Protein AF-A0A8C0L6Z5-F1 (afdb_monomer_lite)

Organism: NCBI:txid286419

Secondary structure (DSSP, 8-state):
-HHHHHHHHHHHHHHHHHHHIIIIIHHHHHHHHHHHHHHHH-TTS-HHHHHHHHHHHHHHHHHHHHHHHHHHHHHHHHHHHHHHS-HHHHHHHTTS------------TTHHHHHHHHHHHHHS--

Structure (mmCIF, N/CA/C/O backbone):
data_AF-A0A8C0L6Z5-F1
#
_e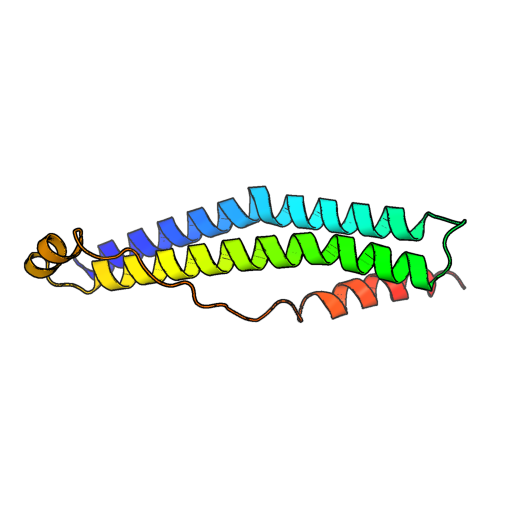ntry.id   AF-A0A8C0L6Z5-F1
#
loop_
_atom_site.group_PDB
_atom_site.id
_atom_site.type_symbol
_atom_site.label_atom_id
_atom_site.label_alt_id
_atom_site.label_comp_id
_atom_site.label_asym_id
_atom_site.label_entity_id
_atom_site.label_seq_id
_atom_site.pdbx_PDB_ins_code
_atom_site.Cartn_x
_atom_site.Cartn_y
_atom_site.Cartn_z
_atom_site.occupancy
_atom_site.B_iso_or_equiv
_atom_site.auth_seq_id
_atom_site.auth_comp_id
_atom_site.auth_asym_id
_atom_site.auth_atom_id
_atom_site.pdbx_PDB_model_num
ATOM 1 N N . MET A 1 1 ? -16.764 -4.099 34.302 1.00 55.78 1 MET A N 1
ATOM 2 C CA . MET A 1 1 ? -17.851 -4.195 33.295 1.00 55.78 1 MET A CA 1
ATOM 3 C C . MET A 1 1 ? -17.499 -3.395 32.039 1.00 55.78 1 MET A C 1
ATOM 5 O O . MET A 1 1 ? -17.367 -4.020 30.999 1.00 55.78 1 MET A O 1
ATOM 9 N N . VAL A 1 2 ? -17.242 -2.079 32.126 1.00 61.16 2 VAL A N 1
ATOM 10 C CA . VAL A 1 2 ? -16.836 -1.235 30.971 1.00 61.16 2 VAL A CA 1
ATOM 11 C C . VAL A 1 2 ? -15.532 -1.703 30.297 1.00 61.16 2 VAL A C 1
ATOM 13 O O . VAL A 1 2 ? -15.471 -1.755 29.074 1.00 61.16 2 VAL A O 1
ATOM 16 N N . GLU A 1 3 ? -14.523 -2.126 31.066 1.00 61.53 3 GLU A N 1
ATOM 17 C CA . GLU A 1 3 ? -13.247 -2.615 30.505 1.00 61.53 3 GLU A CA 1
ATOM 18 C C . GLU A 1 3 ? -13.395 -3.888 29.660 1.00 61.53 3 GLU A C 1
ATOM 20 O O . GLU A 1 3 ? -12.760 -4.019 28.619 1.00 61.53 3 GLU A O 1
ATOM 25 N N . LEU A 1 4 ? -14.279 -4.812 30.057 1.00 66.75 4 LEU A N 1
ATOM 26 C CA . LEU A 1 4 ? -14.508 -6.046 29.300 1.00 66.75 4 LEU A CA 1
ATOM 27 C C . LEU A 1 4 ? -15.157 -5.748 27.939 1.00 66.75 4 LEU A C 1
ATOM 29 O O . LEU A 1 4 ? -14.796 -6.353 26.935 1.00 66.75 4 LEU A O 1
ATOM 33 N N . GLN A 1 5 ? -16.080 -4.783 27.901 1.00 62.12 5 GLN A N 1
ATOM 34 C CA . GLN A 1 5 ? -16.710 -4.343 26.655 1.00 62.12 5 GLN A CA 1
ATOM 35 C C . GLN A 1 5 ? -15.721 -3.597 25.749 1.00 62.12 5 GLN A C 1
ATOM 37 O O . GLN A 1 5 ? -15.753 -3.791 24.538 1.00 62.12 5 GLN A O 1
ATOM 42 N N . GLN A 1 6 ? -14.807 -2.797 26.310 1.00 68.38 6 GLN A N 1
ATOM 43 C CA . GLN A 1 6 ? -13.740 -2.157 25.529 1.00 68.38 6 GLN A CA 1
ATOM 44 C C . GLN A 1 6 ? -12.782 -3.176 24.904 1.00 68.38 6 GLN A C 1
ATOM 46 O O . GLN A 1 6 ? -12.440 -3.041 23.731 1.00 68.38 6 GLN A O 1
ATOM 51 N N . LEU A 1 7 ? -12.400 -4.221 25.645 1.00 76.56 7 LEU A N 1
ATOM 52 C CA . LEU A 1 7 ? -11.538 -5.288 25.126 1.00 76.56 7 LEU A CA 1
ATOM 53 C C . LEU A 1 7 ? -12.190 -6.046 23.962 1.00 76.56 7 LEU A C 1
ATOM 55 O O . LEU A 1 7 ? -11.536 -6.289 22.951 1.00 76.56 7 LEU A O 1
ATOM 59 N N . GLN A 1 8 ? -13.486 -6.356 24.061 1.00 78.69 8 GLN A N 1
ATOM 60 C CA . GLN A 1 8 ? -14.230 -7.004 22.974 1.00 78.69 8 GLN A CA 1
ATOM 61 C C . GLN A 1 8 ? -14.310 -6.126 21.719 1.00 78.69 8 GLN A C 1
ATOM 63 O O . GLN A 1 8 ? -14.141 -6.617 20.605 1.00 78.69 8 GLN A O 1
ATOM 68 N N . VAL A 1 9 ? -14.543 -4.820 21.885 1.00 78.50 9 VAL A N 1
ATOM 69 C CA . VAL A 1 9 ? -14.559 -3.877 20.757 1.00 78.50 9 VAL A CA 1
ATOM 70 C C . VAL A 1 9 ? -13.183 -3.811 20.092 1.00 78.50 9 VAL A C 1
ATOM 72 O O . VAL A 1 9 ? -13.113 -3.876 18.866 1.00 78.50 9 VAL A O 1
ATOM 75 N N . GLN A 1 10 ? -12.099 -3.752 20.871 1.00 77.75 10 GLN A N 1
ATOM 76 C CA . GLN A 1 10 ? -10.738 -3.742 20.330 1.00 77.75 10 GLN A CA 1
ATOM 77 C C . GLN A 1 10 ? -10.425 -5.016 19.535 1.00 77.75 10 GLN A C 1
ATOM 79 O O . GLN A 1 10 ? -9.881 -4.937 18.438 1.00 77.75 10 GLN A O 1
ATOM 84 N N . GLU A 1 11 ? -10.814 -6.186 20.042 1.00 83.81 11 GLU A N 1
ATOM 85 C CA . GLU A 1 11 ? -10.588 -7.462 19.356 1.00 83.81 11 GLU A CA 1
ATOM 86 C C . GLU A 1 11 ? -11.321 -7.533 18.006 1.00 83.81 11 GLU A C 1
ATOM 88 O O . GLU A 1 11 ? -10.759 -7.982 17.001 1.00 83.81 11 GLU A O 1
ATOM 93 N N . VAL A 1 12 ? -12.562 -7.039 17.953 1.00 84.88 12 VAL A N 1
ATOM 94 C CA . VAL A 1 12 ? -13.335 -6.966 16.706 1.00 84.88 12 VAL A CA 1
ATOM 95 C C . VAL A 1 12 ? -12.694 -5.988 15.720 1.00 84.88 12 VAL A C 1
ATOM 97 O O . VAL A 1 12 ? -12.558 -6.322 14.542 1.00 84.88 12 VAL A O 1
ATOM 100 N N . VAL A 1 13 ? -12.256 -4.812 16.182 1.00 82.31 13 VAL A N 1
ATOM 101 C CA . VAL A 1 13 ? -11.538 -3.833 15.347 1.00 82.31 13 VAL A CA 1
ATOM 102 C C . VAL A 1 13 ? -10.273 -4.457 14.761 1.00 82.31 13 VAL A C 1
ATOM 104 O O . VAL A 1 13 ? -10.080 -4.419 13.546 1.00 82.31 13 VAL A O 1
ATOM 107 N N . ASP A 1 14 ? -9.453 -5.101 15.589 1.00 81.50 14 ASP A N 1
ATOM 108 C CA . ASP A 1 14 ? -8.221 -5.758 15.154 1.00 81.50 14 ASP A CA 1
ATOM 109 C C . ASP A 1 14 ? -8.495 -6.866 14.129 1.00 81.50 14 ASP A C 1
ATOM 111 O O . ASP A 1 14 ? -7.751 -7.025 13.159 1.00 81.50 14 ASP A O 1
ATOM 115 N N . SER A 1 15 ? -9.569 -7.636 14.320 1.00 87.06 15 SER A N 1
ATOM 116 C CA . SER A 1 15 ? -10.001 -8.678 13.384 1.00 87.06 15 SER A CA 1
ATOM 117 C C . SER A 1 15 ? -10.392 -8.099 12.019 1.00 87.06 15 SER A C 1
ATOM 119 O O . SER A 1 15 ? -9.973 -8.610 10.974 1.00 87.06 15 SER A O 1
ATOM 121 N N . VAL A 1 16 ? -11.130 -6.986 12.009 1.00 84.88 16 VAL A N 1
ATOM 122 C CA . VAL A 1 16 ? -11.514 -6.280 10.778 1.00 84.88 16 VAL A CA 1
ATOM 123 C C . VAL A 1 16 ? -10.283 -5.716 10.068 1.00 84.88 16 VAL A C 1
ATOM 125 O O . VAL A 1 16 ? -10.137 -5.919 8.862 1.00 84.88 16 VAL A O 1
ATOM 128 N N . VAL A 1 17 ? -9.358 -5.082 10.797 1.00 85.06 17 VAL A N 1
ATOM 129 C CA . VAL A 1 17 ? -8.103 -4.553 10.232 1.00 85.06 17 VAL A CA 1
ATOM 130 C C . VAL A 1 17 ? -7.267 -5.673 9.608 1.00 85.06 17 VAL A C 1
ATOM 132 O O . VAL A 1 17 ? -6.804 -5.541 8.474 1.00 85.06 17 VAL A O 1
ATOM 135 N N . LYS A 1 18 ? -7.118 -6.807 10.303 1.00 83.00 18 LYS A N 1
ATOM 136 C CA . LYS A 1 18 ? -6.395 -7.985 9.791 1.00 83.00 18 LYS A CA 1
ATOM 137 C C . LYS A 1 18 ? -7.055 -8.569 8.542 1.00 83.00 18 LYS A C 1
ATOM 139 O O . LYS A 1 18 ? -6.355 -8.975 7.615 1.00 83.00 18 LYS A O 1
ATOM 144 N N . SER A 1 19 ? -8.385 -8.599 8.497 1.00 87.31 19 SER A N 1
ATOM 145 C CA . SER A 1 19 ? -9.133 -9.087 7.333 1.00 87.31 19 SER A CA 1
ATOM 146 C C . SER A 1 19 ? -8.950 -8.153 6.134 1.00 87.31 19 SER A C 1
ATOM 148 O O . SER A 1 19 ? -8.627 -8.610 5.039 1.00 87.31 19 SER A O 1
ATOM 150 N N . LEU A 1 20 ? -9.035 -6.837 6.352 1.00 83.00 20 LEU A N 1
ATOM 151 C CA . LEU A 1 20 ? -8.805 -5.825 5.322 1.00 83.00 20 LEU A CA 1
ATOM 152 C C . LEU A 1 20 ? -7.386 -5.907 4.738 1.00 83.00 20 LEU A C 1
ATOM 154 O O . LEU A 1 20 ? -7.213 -5.884 3.517 1.00 83.00 20 LEU A O 1
ATOM 158 N N . GLU A 1 21 ? -6.378 -6.054 5.599 1.00 84.06 21 GLU A N 1
ATOM 159 C CA . GLU A 1 21 ? -4.982 -6.226 5.195 1.00 84.06 21 GLU A CA 1
ATOM 160 C C . GLU A 1 21 ? -4.805 -7.475 4.323 1.00 84.06 21 GLU A C 1
ATOM 162 O O . GLU A 1 21 ? -4.313 -7.387 3.192 1.00 84.06 21 GLU A O 1
ATOM 167 N N . ARG A 1 22 ? -5.284 -8.625 4.810 1.00 83.44 22 ARG A N 1
ATOM 168 C CA . ARG A 1 22 ? -5.135 -9.915 4.134 1.00 83.44 22 ARG A CA 1
ATOM 169 C C . ARG A 1 22 ? -5.871 -9.970 2.799 1.00 83.44 22 ARG A C 1
ATOM 171 O O . ARG A 1 22 ? -5.341 -10.516 1.831 1.00 83.44 22 ARG A O 1
ATOM 178 N N . GLU A 1 23 ? -7.094 -9.457 2.748 1.00 85.75 23 GLU A N 1
ATOM 179 C CA . GLU A 1 23 ? -7.975 -9.630 1.595 1.00 85.75 23 GLU A CA 1
ATOM 180 C C . GLU A 1 23 ? -7.793 -8.564 0.522 1.00 85.75 23 GLU A C 1
ATOM 182 O O . GLU A 1 23 ? -8.046 -8.860 -0.648 1.00 85.75 23 GLU A O 1
ATOM 187 N N . ASN A 1 24 ? -7.353 -7.357 0.892 1.00 83.00 24 ASN A N 1
ATOM 188 C CA . ASN A 1 24 ? -7.315 -6.213 -0.018 1.00 83.00 24 ASN A CA 1
ATOM 189 C C . ASN A 1 24 ? -5.903 -5.638 -0.158 1.00 83.00 24 ASN A C 1
ATOM 191 O O . ASN A 1 24 ? -5.385 -5.579 -1.275 1.00 83.00 24 ASN A O 1
ATOM 195 N N . ILE A 1 25 ? -5.235 -5.293 0.949 1.00 82.06 25 ILE A N 1
ATOM 196 C CA . ILE A 1 25 ? -3.924 -4.620 0.894 1.00 82.06 25 ILE A CA 1
ATOM 197 C C . ILE A 1 25 ? -2.857 -5.520 0.262 1.00 82.06 25 ILE A C 1
ATOM 199 O O . ILE A 1 25 ? -2.152 -5.080 -0.647 1.00 82.06 25 ILE A O 1
ATOM 203 N N . ARG A 1 26 ? -2.785 -6.801 0.644 1.00 85.81 26 ARG A N 1
ATOM 204 C CA . ARG A 1 26 ? -1.833 -7.751 0.035 1.00 85.81 26 ARG A CA 1
ATOM 205 C C . ARG A 1 26 ? -2.064 -7.950 -1.460 1.00 85.81 26 ARG A C 1
ATOM 207 O O . ARG A 1 26 ? -1.107 -8.039 -2.226 1.00 85.81 26 ARG A O 1
ATOM 214 N N . LYS A 1 27 ? -3.328 -8.008 -1.900 1.00 87.75 27 LYS A N 1
ATOM 215 C CA . LYS A 1 27 ? -3.657 -8.145 -3.330 1.00 87.75 27 LYS A CA 1
ATOM 216 C C . LYS A 1 27 ? -3.196 -6.920 -4.109 1.00 87.75 27 LYS A C 1
ATOM 218 O O . LYS A 1 27 ? -2.572 -7.061 -5.156 1.00 87.75 27 LYS A O 1
ATOM 223 N N . MET A 1 28 ? -3.443 -5.731 -3.568 1.00 86.06 28 MET A N 1
ATOM 224 C CA . MET A 1 28 ? -2.990 -4.474 -4.156 1.00 86.06 28 MET A CA 1
ATOM 225 C C . MET A 1 28 ? -1.465 -4.363 -4.234 1.00 86.06 28 MET A C 1
ATOM 227 O O . MET A 1 28 ? -0.930 -3.963 -5.269 1.00 86.06 28 MET A O 1
ATOM 231 N N . GLN A 1 29 ? -0.757 -4.759 -3.174 1.00 83.88 29 GLN A N 1
ATOM 232 C CA . GLN A 1 29 ? 0.703 -4.863 -3.186 1.00 83.88 29 GLN A CA 1
ATOM 233 C C . GLN A 1 29 ? 1.169 -5.823 -4.288 1.00 83.88 29 GLN A C 1
ATOM 235 O O . GLN A 1 29 ? 2.024 -5.464 -5.092 1.00 83.88 29 GLN A O 1
ATOM 240 N N . GLY A 1 30 ? 0.546 -7.001 -4.399 1.00 86.81 30 GLY A N 1
ATOM 241 C CA . GLY A 1 30 ? 0.845 -7.967 -5.457 1.00 86.81 30 GLY A CA 1
ATOM 242 C C . GLY A 1 30 ? 0.653 -7.409 -6.872 1.00 86.81 30 GLY A C 1
ATOM 243 O O . GLY A 1 30 ? 1.500 -7.634 -7.734 1.00 86.81 30 GLY A O 1
ATOM 244 N N . LEU A 1 31 ? -0.421 -6.651 -7.118 1.00 90.81 31 LEU A N 1
ATOM 245 C CA . LEU A 1 31 ? -0.648 -5.971 -8.401 1.00 90.81 31 LEU A CA 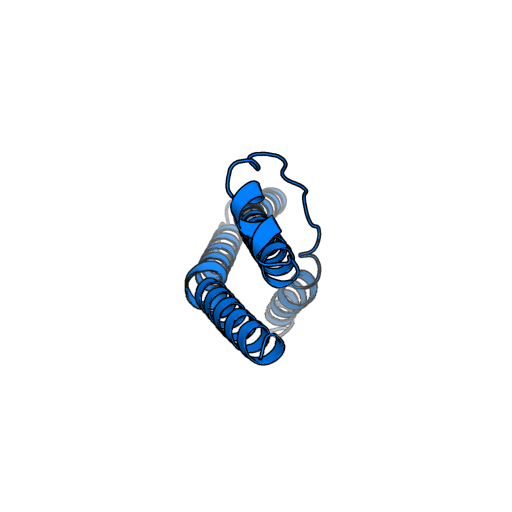1
ATOM 246 C C . LEU A 1 31 ? 0.408 -4.896 -8.679 1.00 90.81 31 LEU A C 1
ATOM 248 O O . LEU A 1 31 ? 0.894 -4.793 -9.802 1.00 90.81 31 LEU A O 1
ATOM 252 N N . THR A 1 32 ? 0.794 -4.141 -7.652 1.00 86.25 32 THR A N 1
ATOM 253 C CA . THR A 1 32 ? 1.828 -3.103 -7.748 1.00 86.25 32 THR A CA 1
ATOM 254 C C . THR A 1 32 ? 3.167 -3.701 -8.158 1.00 86.25 32 THR A C 1
ATOM 256 O O . THR A 1 32 ? 3.792 -3.215 -9.094 1.00 86.25 32 THR A O 1
ATOM 259 N N . PHE A 1 33 ? 3.577 -4.802 -7.524 1.00 89.75 33 PHE A N 1
ATOM 260 C CA . PHE A 1 33 ? 4.825 -5.474 -7.878 1.00 89.75 33 PHE A CA 1
ATOM 261 C C . PHE A 1 33 ? 4.790 -6.058 -9.288 1.00 89.75 33 PHE A C 1
ATOM 263 O O . PHE A 1 33 ? 5.753 -5.891 -10.028 1.00 89.75 33 PHE A O 1
ATOM 270 N N . ARG A 1 34 ? 3.671 -6.673 -9.695 1.00 93.88 34 ARG A N 1
ATOM 271 C CA . ARG A 1 34 ? 3.504 -7.172 -11.070 1.00 93.88 34 ARG A CA 1
ATOM 272 C C . ARG A 1 34 ? 3.610 -6.047 -12.102 1.00 93.88 34 ARG A C 1
ATOM 274 O O . ARG A 1 34 ? 4.297 -6.223 -13.098 1.00 93.88 34 ARG A O 1
ATOM 281 N N . CYS A 1 35 ? 2.985 -4.898 -11.838 1.00 93.38 35 CYS A N 1
ATOM 282 C CA . CYS A 1 35 ? 3.102 -3.695 -12.667 1.00 93.38 35 CYS A CA 1
ATOM 283 C C . CYS A 1 35 ? 4.568 -3.259 -12.808 1.00 93.38 35 CYS A C 1
ATOM 285 O O . CYS A 1 35 ? 5.051 -3.100 -13.926 1.00 93.38 35 CYS A O 1
ATOM 287 N N . SER A 1 36 ? 5.299 -3.156 -11.691 1.00 90.31 36 SER A N 1
ATOM 288 C CA . SER A 1 36 ? 6.718 -2.781 -11.697 1.00 90.31 36 SER A CA 1
ATOM 289 C C . SER A 1 36 ? 7.586 -3.785 -12.463 1.00 90.31 36 SER A C 1
ATOM 291 O O . SER A 1 36 ? 8.483 -3.371 -13.191 1.00 90.31 36 SER A O 1
ATOM 293 N N . THR A 1 37 ? 7.310 -5.091 -12.361 1.00 93.69 37 THR A N 1
ATOM 294 C CA . THR A 1 37 ? 8.001 -6.111 -13.167 1.00 93.69 37 THR A CA 1
ATOM 295 C C . THR A 1 37 ? 7.754 -5.901 -14.658 1.00 93.69 37 THR A C 1
ATOM 297 O O . THR A 1 37 ? 8.717 -5.848 -15.416 1.00 93.69 37 THR A O 1
ATOM 300 N N . SER A 1 38 ? 6.503 -5.687 -15.074 1.00 94.06 38 SER A N 1
ATOM 301 C CA . SER A 1 38 ? 6.181 -5.411 -16.479 1.00 94.06 38 SER A CA 1
ATOM 302 C C . SER A 1 38 ? 6.834 -4.125 -16.999 1.00 94.06 38 SER A C 1
ATOM 304 O O . SER A 1 38 ? 7.236 -4.086 -18.157 1.00 94.06 38 SER A O 1
ATOM 306 N N . CYS A 1 39 ? 7.007 -3.096 -16.157 1.00 90.12 39 CYS A N 1
ATOM 307 C CA . CYS A 1 39 ? 7.776 -1.901 -16.526 1.00 90.12 39 CYS A CA 1
ATOM 308 C C . CYS A 1 39 ? 9.249 -2.230 -16.831 1.00 90.12 39 CYS A C 1
ATOM 310 O O . CYS A 1 39 ? 9.833 -1.622 -17.720 1.00 90.12 39 CYS A O 1
ATOM 312 N N . CYS A 1 40 ? 9.861 -3.162 -16.092 1.00 88.31 40 CYS A N 1
ATOM 313 C CA . CYS A 1 40 ? 11.266 -3.546 -16.273 1.00 88.31 40 CYS A CA 1
ATOM 314 C C . CYS A 1 40 ? 11.496 -4.485 -17.466 1.00 88.31 40 CYS A C 1
ATOM 316 O O . CYS A 1 40 ? 12.606 -4.544 -17.987 1.00 88.31 40 CYS A O 1
ATOM 318 N N . GLU A 1 41 ? 10.477 -5.243 -17.873 1.00 93.62 41 GLU A N 1
ATOM 319 C CA . GLU A 1 41 ? 10.546 -6.168 -19.013 1.00 93.62 41 GLU A CA 1
ATOM 320 C C . GLU A 1 41 ? 10.480 -5.448 -20.372 1.00 93.62 41 GLU A C 1
ATOM 322 O O . GLU A 1 41 ? 10.809 -6.041 -21.403 1.00 93.62 41 GLU A O 1
ATOM 327 N N . ASP A 1 42 ? 10.088 -4.169 -20.396 1.00 91.31 42 ASP A N 1
ATOM 328 C CA . ASP A 1 42 ? 10.027 -3.370 -21.619 1.00 91.31 42 ASP A CA 1
ATOM 329 C C . ASP A 1 42 ? 11.432 -3.001 -22.126 1.00 91.31 42 ASP A C 1
ATOM 331 O O . ASP A 1 42 ? 11.997 -1.956 -21.809 1.00 91.31 42 ASP A O 1
ATOM 335 N N . SER A 1 43 ? 11.980 -3.877 -22.969 1.00 88.31 43 SER A N 1
ATOM 336 C CA . SER A 1 43 ? 13.280 -3.694 -23.632 1.00 88.31 43 SER A CA 1
ATOM 337 C C . SER A 1 43 ? 13.374 -2.472 -24.557 1.00 88.31 43 SER A C 1
ATOM 339 O O . SER A 1 43 ? 14.478 -2.112 -24.965 1.00 88.31 43 SER A O 1
ATOM 341 N N . GLN A 1 44 ? 12.246 -1.856 -24.930 1.00 94.81 44 GLN A N 1
ATOM 342 C CA . GLN A 1 44 ? 12.215 -0.672 -25.794 1.00 94.81 44 GLN A CA 1
ATOM 343 C C . GLN A 1 44 ? 12.203 0.631 -24.986 1.00 94.81 44 GLN A C 1
ATOM 345 O O . GLN A 1 44 ? 12.509 1.696 -25.527 1.00 94.81 44 GLN A O 1
ATOM 350 N N . ALA A 1 45 ? 11.861 0.568 -23.698 1.00 91.25 45 ALA A N 1
ATOM 351 C CA . ALA A 1 45 ? 11.842 1.724 -22.821 1.00 91.25 45 ALA A CA 1
ATOM 352 C C . ALA A 1 45 ? 13.259 2.118 -22.379 1.00 91.25 45 ALA A C 1
ATOM 354 O O . ALA A 1 45 ? 14.088 1.298 -21.990 1.00 91.25 45 ALA A O 1
ATOM 355 N N . SER A 1 46 ? 13.534 3.421 -22.373 1.00 94.69 46 SER A N 1
ATOM 356 C CA . SER A 1 46 ? 14.715 3.952 -21.693 1.00 94.69 46 SER A CA 1
ATOM 357 C C . SER A 1 46 ? 14.592 3.771 -20.179 1.00 94.69 46 SER A C 1
ATOM 359 O O . SER A 1 46 ? 13.494 3.783 -19.620 1.00 94.69 46 SER A O 1
ATOM 361 N N . MET A 1 47 ? 15.729 3.725 -19.485 1.00 87.50 47 MET A N 1
ATOM 362 C CA . MET A 1 47 ? 15.762 3.648 -18.019 1.00 87.50 47 MET A CA 1
ATOM 363 C C . MET A 1 47 ? 14.890 4.717 -17.344 1.00 87.50 47 MET A C 1
ATOM 365 O O . MET A 1 47 ? 14.174 4.424 -16.391 1.00 87.50 47 MET A O 1
ATOM 369 N N . GLN A 1 48 ? 14.890 5.952 -17.855 1.00 90.50 48 GLN A N 1
ATOM 370 C CA . GLN A 1 48 ? 14.077 7.035 -17.296 1.00 90.50 48 GLN A CA 1
ATOM 371 C C . GLN A 1 48 ? 12.570 6.764 -17.431 1.00 90.50 48 GLN A C 1
ATOM 373 O O . GLN A 1 48 ? 11.805 7.076 -16.518 1.00 90.50 48 GLN A O 1
ATOM 378 N N . GLN A 1 49 ? 12.140 6.156 -18.539 1.00 91.38 49 GLN A N 1
ATOM 379 C CA . GLN A 1 49 ? 10.747 5.750 -18.736 1.00 91.38 49 GLN A CA 1
ATOM 380 C C . GLN A 1 49 ? 10.363 4.594 -17.807 1.00 91.38 49 GLN A C 1
ATOM 382 O O . GLN A 1 49 ? 9.288 4.639 -17.210 1.00 91.38 49 GLN A O 1
ATOM 387 N N . VAL A 1 50 ? 11.254 3.615 -17.614 1.00 87.94 50 VAL A N 1
ATOM 388 C CA . VAL A 1 50 ? 11.049 2.515 -16.658 1.00 87.94 50 VAL A CA 1
ATOM 389 C C . VAL A 1 50 ? 10.873 3.060 -15.238 1.00 87.94 50 VAL A C 1
ATOM 391 O O . VAL A 1 50 ? 9.911 2.706 -14.558 1.00 87.94 50 VAL A O 1
ATOM 394 N N . HIS A 1 51 ? 11.727 3.994 -14.807 1.00 87.38 51 HIS A N 1
ATOM 395 C CA . HIS A 1 51 ? 11.600 4.634 -13.495 1.00 87.38 51 HIS A CA 1
ATOM 396 C C . HIS A 1 51 ? 10.255 5.355 -13.318 1.00 87.38 51 HIS A C 1
ATOM 398 O O . HIS A 1 51 ? 9.570 5.129 -12.322 1.00 87.38 51 HIS A O 1
ATOM 404 N N . GLN A 1 52 ? 9.829 6.154 -14.301 1.00 91.81 52 GLN A N 1
ATOM 405 C CA . GLN A 1 52 ? 8.527 6.832 -14.250 1.00 91.81 52 GLN A CA 1
ATOM 406 C C . GLN A 1 52 ? 7.346 5.849 -14.244 1.00 91.81 52 GLN A C 1
ATOM 408 O O . GLN A 1 52 ? 6.325 6.110 -13.609 1.00 91.81 52 GLN A O 1
ATOM 413 N N . CYS A 1 53 ? 7.461 4.724 -14.952 1.00 89.50 53 CYS A N 1
ATOM 414 C CA . CYS A 1 53 ? 6.453 3.665 -14.960 1.00 89.50 53 CYS A CA 1
ATOM 415 C C . CYS A 1 53 ? 6.300 3.043 -13.564 1.00 89.50 53 CYS A C 1
ATOM 417 O O . CYS A 1 53 ? 5.190 2.984 -13.033 1.00 89.50 53 CYS A O 1
ATOM 419 N N . ILE A 1 54 ? 7.420 2.685 -12.929 1.00 89.31 54 ILE A N 1
ATOM 420 C CA . ILE A 1 54 ? 7.450 2.133 -11.570 1.00 89.31 54 ILE A CA 1
ATOM 421 C C . ILE A 1 54 ? 6.842 3.129 -10.575 1.00 89.31 54 ILE A C 1
ATOM 423 O O . ILE A 1 54 ? 5.949 2.763 -9.811 1.00 89.31 54 ILE A O 1
ATOM 427 N N . GLU A 1 55 ? 7.237 4.405 -10.612 1.00 90.25 55 GLU A N 1
ATOM 428 C CA . GLU A 1 55 ? 6.665 5.437 -9.733 1.00 90.25 55 GLU A CA 1
ATOM 429 C C . GLU A 1 55 ? 5.132 5.503 -9.828 1.00 90.25 55 GLU A C 1
ATOM 431 O O . GLU A 1 55 ? 4.446 5.586 -8.805 1.00 90.25 55 GLU A O 1
ATOM 436 N N . ARG A 1 56 ? 4.572 5.382 -11.039 1.00 89.56 56 ARG A N 1
ATOM 437 C CA . ARG A 1 56 ? 3.116 5.343 -11.251 1.00 89.56 56 ARG A CA 1
ATOM 438 C C . ARG A 1 56 ? 2.473 4.086 -10.664 1.00 89.56 56 ARG A C 1
ATOM 440 O O . ARG A 1 56 ? 1.419 4.205 -10.039 1.00 89.56 56 ARG A O 1
ATOM 447 N N . CYS A 1 57 ? 3.097 2.914 -10.814 1.00 86.00 57 CYS A N 1
ATOM 448 C CA . CYS A 1 57 ? 2.616 1.673 -10.195 1.00 86.00 57 CYS A CA 1
ATOM 449 C C . CYS A 1 57 ? 2.491 1.835 -8.668 1.00 86.00 57 CYS A C 1
ATOM 451 O O . CYS A 1 57 ? 1.483 1.448 -8.076 1.00 86.00 57 CYS A O 1
ATOM 453 N N . HIS A 1 58 ? 3.482 2.465 -8.029 1.00 86.94 58 HIS A N 1
ATOM 454 C CA . HIS A 1 58 ? 3.509 2.658 -6.576 1.00 86.94 58 HIS A CA 1
ATOM 455 C C . HIS A 1 58 ? 2.594 3.787 -6.080 1.00 86.94 58 HIS A C 1
ATOM 457 O O . HIS A 1 58 ? 2.076 3.702 -4.963 1.00 86.94 58 HIS A O 1
ATOM 463 N N . ALA A 1 59 ? 2.340 4.814 -6.896 1.00 85.81 59 ALA A N 1
ATOM 464 C CA . ALA A 1 59 ? 1.452 5.917 -6.532 1.00 85.81 59 ALA A CA 1
ATOM 465 C C . ALA A 1 59 ? 0.024 5.439 -6.213 1.00 85.81 59 ALA A C 1
ATOM 467 O O . ALA A 1 59 ? -0.576 5.900 -5.241 1.00 85.81 59 ALA A O 1
ATOM 468 N N . LEU A 1 60 ? -0.501 4.483 -6.986 1.00 78.19 60 LEU A N 1
ATOM 469 C CA . LEU A 1 60 ? -1.841 3.921 -6.775 1.00 78.19 60 LEU A CA 1
ATOM 470 C C . LEU A 1 60 ? -1.950 3.168 -5.442 1.00 78.19 60 LEU A C 1
ATOM 472 O O . LEU A 1 60 ? -2.932 3.320 -4.714 1.00 78.19 60 LEU A O 1
ATOM 476 N N . LEU A 1 61 ? -0.921 2.394 -5.092 1.00 83.31 61 LEU A N 1
ATOM 477 C CA . LEU A 1 61 ? -0.864 1.689 -3.814 1.00 83.31 61 LEU A CA 1
ATOM 478 C C . LEU A 1 61 ? -0.783 2.659 -2.636 1.00 83.31 61 LEU A C 1
ATOM 480 O O . LEU A 1 61 ? -1.513 2.491 -1.662 1.00 83.31 61 LEU A O 1
ATOM 484 N N . ALA A 1 62 ? 0.075 3.675 -2.734 1.00 82.88 62 ALA A N 1
ATOM 485 C CA . ALA A 1 62 ? 0.243 4.670 -1.682 1.00 82.88 62 ALA A CA 1
ATOM 486 C C . ALA A 1 62 ? -1.060 5.440 -1.412 1.00 82.88 62 ALA A C 1
ATOM 488 O O . ALA A 1 62 ? -1.412 5.656 -0.253 1.00 82.88 62 ALA A O 1
ATOM 489 N N . GLN A 1 63 ? -1.809 5.797 -2.462 1.00 83.44 63 GLN A N 1
ATOM 490 C CA . GLN A 1 63 ? -3.112 6.457 -2.328 1.00 83.44 63 GLN A CA 1
ATOM 491 C C . GLN A 1 63 ? -4.133 5.577 -1.603 1.00 83.44 63 GLN A C 1
ATOM 493 O O . GLN A 1 63 ? -4.792 6.031 -0.669 1.00 83.44 63 GLN A O 1
ATOM 498 N N . ALA A 1 64 ? -4.245 4.307 -1.989 1.00 80.62 64 ALA A N 1
ATOM 499 C CA . ALA A 1 64 ? -5.184 3.393 -1.348 1.00 80.62 64 ALA A CA 1
ATOM 500 C C . ALA A 1 64 ? -4.802 3.070 0.102 1.00 80.62 64 ALA A C 1
ATOM 502 O O . ALA A 1 64 ? -5.678 3.011 0.963 1.00 80.62 64 ALA A O 1
ATOM 503 N N . GLN A 1 65 ? -3.507 2.904 0.388 1.00 77.69 65 GLN A N 1
ATOM 504 C CA . GLN A 1 65 ? -3.014 2.745 1.757 1.00 77.69 65 GLN A CA 1
ATOM 505 C C . GLN A 1 65 ? -3.360 3.968 2.609 1.00 77.69 65 GLN A C 1
ATOM 507 O O . GLN A 1 65 ? -3.904 3.805 3.695 1.00 77.69 65 GLN A O 1
ATOM 512 N N . ALA A 1 66 ? -3.125 5.183 2.101 1.00 83.56 66 ALA A N 1
ATOM 513 C CA . ALA A 1 66 ? -3.464 6.415 2.809 1.00 83.56 66 ALA A CA 1
ATOM 514 C C . ALA A 1 66 ? -4.970 6.523 3.099 1.00 83.56 66 ALA A C 1
ATOM 516 O O . ALA A 1 66 ? -5.351 6.870 4.217 1.00 83.56 66 ALA A O 1
ATOM 517 N N . LEU A 1 67 ? -5.823 6.176 2.127 1.00 82.44 67 LEU A N 1
ATOM 518 C CA . LEU A 1 67 ? -7.274 6.159 2.315 1.00 82.44 67 LEU A CA 1
ATOM 519 C C . LEU A 1 67 ? -7.673 5.182 3.426 1.00 82.44 67 LEU A C 1
ATOM 521 O O . LEU A 1 67 ? -8.335 5.583 4.380 1.00 82.44 67 LEU A O 1
ATOM 525 N N . VAL A 1 68 ? -7.228 3.925 3.335 1.00 83.06 68 VAL A N 1
ATOM 526 C CA . VAL A 1 68 ? -7.552 2.882 4.318 1.00 83.06 68 VAL A CA 1
ATOM 527 C C . VAL A 1 68 ? -7.085 3.270 5.717 1.00 83.06 68 VAL A C 1
ATOM 529 O O . VAL A 1 68 ? -7.863 3.164 6.661 1.00 83.06 68 VAL A O 1
ATOM 532 N N . THR A 1 69 ? -5.855 3.763 5.858 1.00 82.44 69 THR A N 1
ATOM 533 C CA . THR A 1 69 ? -5.338 4.231 7.147 1.00 82.44 69 THR A CA 1
ATOM 534 C C . THR A 1 69 ? -6.189 5.372 7.698 1.00 82.44 69 THR A C 1
ATOM 536 O O . THR A 1 69 ? -6.620 5.295 8.844 1.00 82.44 69 THR A O 1
ATOM 539 N N . SER A 1 70 ? -6.514 6.378 6.880 1.00 82.69 70 SER A N 1
ATOM 540 C CA . SER A 1 70 ? -7.318 7.520 7.332 1.00 82.69 70 SER A CA 1
ATOM 541 C C . SER A 1 70 ? -8.730 7.119 7.778 1.00 82.69 70 SER A C 1
ATOM 543 O O . SER A 1 70 ? -9.241 7.645 8.765 1.00 82.69 70 SER A O 1
ATOM 545 N N . GLU A 1 71 ? -9.365 6.162 7.098 1.00 84.62 71 GLU A N 1
ATOM 546 C CA . GLU A 1 71 ? -10.700 5.687 7.470 1.00 84.62 71 GLU A CA 1
ATOM 547 C C . GLU A 1 71 ? -10.668 4.817 8.731 1.00 84.62 71 GLU A C 1
ATOM 549 O O . GLU A 1 71 ? -11.535 4.956 9.596 1.00 84.62 71 GLU A O 1
ATOM 554 N N . LEU A 1 72 ? -9.643 3.974 8.890 1.00 82.12 72 LEU A N 1
ATOM 555 C CA . LEU A 1 72 ? -9.451 3.181 10.104 1.00 82.12 72 LEU A CA 1
ATOM 556 C C . LEU A 1 72 ? -9.163 4.055 11.324 1.00 82.12 72 LEU A C 1
ATOM 558 O O . LEU A 1 72 ? -9.723 3.800 12.388 1.00 82.12 72 LEU A O 1
ATOM 562 N N . GLU A 1 73 ? -8.330 5.084 11.177 1.00 82.81 73 GLU A N 1
ATOM 563 C CA . GLU A 1 73 ? -8.056 6.048 12.243 1.00 82.81 73 GLU A CA 1
ATOM 564 C C . GLU A 1 73 ? -9.337 6.772 12.653 1.00 82.81 73 GLU A C 1
ATOM 566 O O . GLU A 1 73 ? -9.694 6.744 13.826 1.00 82.81 73 GLU A O 1
ATOM 571 N N . LYS A 1 74 ? -10.108 7.314 11.698 1.00 81.69 74 LYS A N 1
ATOM 572 C CA . LYS A 1 74 ? -11.412 7.938 11.988 1.00 81.69 74 LYS A CA 1
ATOM 573 C C . LYS A 1 74 ? -12.378 6.982 12.679 1.00 81.69 74 LYS A C 1
ATOM 575 O O . LYS A 1 74 ? -13.155 7.412 13.533 1.00 81.69 74 LYS A O 1
ATOM 580 N N . PHE A 1 75 ? -12.392 5.714 12.276 1.00 81.12 75 PHE A N 1
ATOM 581 C CA . PHE A 1 75 ? -13.256 4.704 12.876 1.00 81.12 75 PHE A CA 1
ATOM 582 C C . PHE A 1 75 ? -12.860 4.428 14.330 1.00 81.12 75 PHE A C 1
ATOM 584 O O . PHE A 1 75 ? -13.715 4.490 15.213 1.00 81.12 75 PHE A O 1
ATOM 591 N N . GLN A 1 76 ? -11.569 4.215 14.593 1.00 77.62 76 GLN A N 1
ATOM 592 C CA . GLN A 1 76 ? -11.030 4.030 15.944 1.00 77.62 76 GLN A CA 1
ATOM 593 C C . GLN A 1 76 ? -11.286 5.251 16.830 1.00 77.62 76 GLN A C 1
ATOM 595 O O . GLN A 1 76 ? -11.743 5.111 17.959 1.00 77.62 76 GLN A O 1
ATOM 600 N N . ASP A 1 77 ? -11.096 6.448 16.290 1.00 81.75 77 ASP A N 1
ATOM 601 C CA . ASP A 1 77 ? -11.364 7.717 16.956 1.00 81.75 77 ASP A CA 1
ATOM 602 C C . ASP A 1 77 ? -12.825 7.863 17.391 1.00 81.75 77 ASP A C 1
ATOM 604 O O . ASP A 1 77 ? -13.124 8.260 18.520 1.00 81.75 77 ASP A O 1
ATOM 608 N N . ARG A 1 78 ? -13.764 7.534 16.494 1.00 80.25 78 ARG A N 1
ATOM 609 C CA . ARG A 1 78 ? -15.196 7.535 16.816 1.00 80.25 78 ARG A CA 1
ATOM 610 C C . ARG A 1 78 ? -15.490 6.500 17.894 1.00 80.25 78 ARG A C 1
ATOM 612 O O . ARG A 1 78 ? -16.166 6.833 18.861 1.00 80.25 78 ARG A O 1
ATOM 619 N N . LEU A 1 79 ? -14.957 5.287 17.775 1.00 77.62 79 LEU A N 1
ATOM 620 C CA . LEU A 1 79 ? -15.160 4.235 18.771 1.00 77.62 79 LEU A CA 1
ATOM 621 C C . LEU A 1 79 ? -14.612 4.620 20.149 1.00 77.62 79 LEU A C 1
ATOM 623 O O . LEU A 1 79 ? -15.330 4.470 21.134 1.00 77.62 79 LEU A O 1
ATOM 627 N N . ALA A 1 80 ? -13.404 5.178 20.222 1.00 75.94 80 ALA A N 1
ATOM 628 C CA . ALA A 1 80 ? -12.786 5.636 21.465 1.00 75.94 80 ALA A CA 1
ATOM 629 C C . ALA A 1 80 ? -13.588 6.768 22.126 1.00 75.94 80 ALA A C 1
ATOM 631 O O . ALA A 1 80 ? -13.758 6.807 23.348 1.00 75.94 80 ALA A O 1
ATOM 632 N N . ARG A 1 81 ? -14.142 7.685 21.322 1.00 76.75 81 ARG A N 1
ATOM 633 C CA . ARG A 1 81 ? -15.058 8.721 21.818 1.00 76.75 81 ARG A CA 1
ATOM 634 C C . ARG A 1 81 ? -16.369 8.115 22.327 1.00 76.75 81 ARG A C 1
ATOM 636 O O . ARG A 1 81 ? -16.826 8.502 23.393 1.00 76.75 81 ARG A O 1
ATOM 643 N N . PHE A 1 82 ? -16.957 7.145 21.629 1.00 70.06 82 PHE A N 1
ATOM 644 C CA . PHE A 1 82 ? -18.175 6.459 22.085 1.00 70.06 82 PHE A CA 1
ATOM 645 C C . PHE A 1 82 ? -17.948 5.641 23.367 1.00 70.06 82 PHE A C 1
ATOM 647 O O . PHE A 1 82 ? -18.796 5.663 24.255 1.00 70.06 82 PHE A O 1
ATOM 654 N N . SER A 1 83 ? -16.811 4.954 23.496 1.00 69.00 83 SER A N 1
ATOM 655 C CA . SER A 1 83 ? -16.503 4.089 24.643 1.00 69.00 83 SER A CA 1
ATOM 656 C C . SER A 1 83 ? -16.115 4.845 25.918 1.00 69.00 83 SER A C 1
ATOM 658 O O . SER A 1 83 ? -16.110 4.246 26.994 1.00 69.00 83 SER A O 1
ATOM 660 N N . SER A 1 84 ? -15.764 6.131 25.807 1.00 66.50 84 SER A N 1
ATOM 661 C CA . SER A 1 84 ? -15.374 7.004 26.925 1.00 66.50 84 SER A CA 1
ATOM 662 C C . SER A 1 84 ? -16.483 7.963 27.376 1.00 66.50 84 SER A C 1
ATOM 664 O O . SER A 1 84 ? -16.344 8.619 28.410 1.00 66.50 84 SER A O 1
ATOM 666 N N . LEU A 1 85 ? -17.598 8.045 26.641 1.00 61.34 85 LEU A N 1
ATOM 667 C CA . LEU A 1 85 ? -18.713 8.932 26.971 1.00 61.34 85 LEU A CA 1
ATOM 668 C C . LEU A 1 85 ? -19.675 8.294 27.991 1.00 61.34 85 LEU A C 1
ATOM 670 O O . LEU A 1 85 ? -20.096 7.150 27.814 1.00 61.34 85 LEU A O 1
ATOM 674 N N . PRO A 1 86 ? -20.117 9.046 29.018 1.00 60.97 86 PRO A N 1
ATOM 675 C CA . PRO A 1 86 ? -21.260 8.654 29.835 1.00 60.97 86 PRO A CA 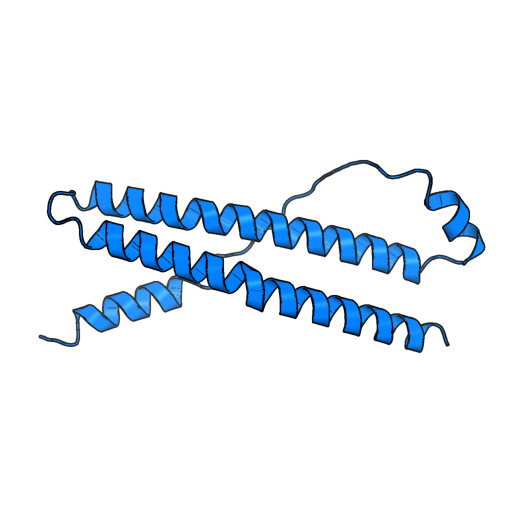1
ATOM 676 C C . PRO A 1 86 ? -22.497 8.436 28.948 1.00 60.97 86 PRO A C 1
ATOM 678 O O . PRO A 1 86 ? -22.815 9.286 28.113 1.00 60.97 86 PRO A O 1
ATOM 681 N N . THR A 1 87 ? -23.229 7.338 29.162 1.00 58.41 87 THR A N 1
ATOM 682 C CA . THR A 1 87 ? -24.453 6.943 28.429 1.00 58.41 87 THR A CA 1
ATOM 683 C C . THR A 1 87 ? -25.436 8.079 28.090 1.00 58.41 87 THR A C 1
ATOM 685 O O . THR A 1 87 ? -25.913 8.096 26.955 1.00 58.41 87 THR A O 1
ATOM 688 N N . PRO A 1 88 ? -25.732 9.059 28.972 1.00 54.00 88 PRO A N 1
ATOM 689 C CA . PRO A 1 88 ? -26.626 10.167 28.616 1.00 54.00 88 PRO A CA 1
ATOM 690 C C . PRO A 1 88 ? -26.061 11.144 27.565 1.00 54.00 88 PRO A C 1
ATOM 692 O O . PRO A 1 88 ? -26.837 11.778 26.858 1.00 54.00 88 PRO A O 1
ATOM 695 N N . ILE A 1 89 ? -24.737 11.264 27.412 1.00 56.28 89 ILE A N 1
ATOM 696 C CA . ILE A 1 89 ? -24.099 12.166 26.429 1.00 56.28 89 ILE A CA 1
ATOM 697 C C . ILE A 1 89 ? -24.013 11.503 25.041 1.00 56.28 89 ILE A C 1
ATOM 699 O O . ILE A 1 89 ? -24.004 12.190 24.018 1.00 56.28 89 ILE A O 1
ATOM 703 N N . LEU A 1 90 ? -24.013 10.166 24.994 1.00 54.03 90 LEU A N 1
ATOM 704 C CA . LEU A 1 90 ? -23.984 9.364 23.767 1.00 54.03 90 LEU A CA 1
ATOM 705 C C . LEU A 1 90 ? -25.179 9.659 22.845 1.00 54.03 90 LEU A C 1
ATOM 707 O O . LEU A 1 90 ? -25.011 9.842 21.640 1.00 54.03 90 LEU A O 1
ATOM 711 N N . PHE A 1 91 ? -26.380 9.737 23.428 1.00 52.28 91 PHE A N 1
ATOM 712 C CA . PHE A 1 91 ? -27.634 9.914 22.690 1.00 52.28 91 PHE A CA 1
ATOM 713 C C . PHE A 1 91 ? -27.690 11.266 21.964 1.00 52.28 91 PHE A C 1
ATOM 715 O O . PHE A 1 91 ? -28.099 11.337 20.810 1.00 52.28 91 PHE A O 1
ATOM 722 N N . SER A 1 92 ? -27.190 12.328 22.598 1.00 54.38 92 SER A N 1
ATOM 723 C CA . SER A 1 92 ? -27.191 13.681 22.031 1.00 54.38 92 SER A CA 1
ATOM 724 C C . SER A 1 92 ? -26.185 13.872 20.888 1.00 54.38 92 SER A C 1
ATOM 726 O O . SER A 1 92 ? -26.359 14.763 20.062 1.00 54.38 92 SER A O 1
ATOM 728 N N . ARG A 1 93 ? -25.119 13.058 20.823 1.00 53.50 93 ARG A N 1
ATOM 729 C CA . ARG A 1 93 ? -23.989 13.250 19.890 1.00 53.50 93 ARG A CA 1
ATOM 730 C C . ARG A 1 93 ? -24.091 12.465 18.581 1.00 53.50 93 ARG A C 1
ATOM 732 O O . ARG A 1 93 ? -23.450 12.843 17.606 1.00 53.50 93 ARG A O 1
ATOM 739 N N . LEU A 1 94 ? -24.946 11.440 18.522 1.00 47.41 94 LEU A N 1
ATOM 740 C CA . LEU A 1 94 ? -25.264 10.685 17.297 1.00 47.41 94 LEU A CA 1
ATOM 741 C C . LEU A 1 94 ? -25.845 11.553 16.166 1.00 47.41 94 LEU A C 1
ATOM 743 O O . LEU A 1 94 ? -25.847 11.129 15.016 1.00 47.41 94 LEU A O 1
ATOM 747 N N . HIS A 1 95 ? -26.312 12.763 16.477 1.00 42.34 95 HIS A N 1
ATOM 748 C CA . HIS A 1 95 ? -27.044 13.613 15.543 1.00 42.34 95 HIS A CA 1
ATOM 749 C C . HIS A 1 95 ? -26.187 14.670 14.814 1.00 42.34 95 HIS A C 1
ATOM 751 O O . HIS A 1 95 ? -26.742 15.396 13.994 1.00 42.34 95 HIS A O 1
ATOM 757 N N . SER A 1 96 ? -24.878 14.809 15.104 1.00 44.12 96 SER A N 1
ATOM 758 C CA . SER A 1 96 ? -24.178 16.076 14.798 1.00 44.12 96 SER A CA 1
ATOM 759 C C . SER A 1 96 ? -22.899 16.058 13.944 1.00 44.12 96 SER A C 1
ATOM 761 O O . SER A 1 96 ? -22.574 17.122 13.429 1.00 44.12 96 SER A O 1
ATOM 763 N N . ASP A 1 97 ? -22.172 14.953 13.735 1.00 34.25 97 ASP A N 1
ATOM 764 C CA . ASP A 1 97 ? -20.817 15.056 13.139 1.00 34.25 97 ASP A CA 1
ATOM 765 C C . ASP A 1 97 ? -20.682 14.505 11.709 1.00 34.25 97 ASP A C 1
ATOM 767 O O . ASP A 1 97 ? -20.391 13.325 11.480 1.00 34.25 97 ASP A O 1
ATOM 771 N N . THR A 1 98 ? -20.796 15.428 10.746 1.00 41.28 98 THR A N 1
ATOM 772 C CA . THR A 1 98 ? -20.202 15.337 9.402 1.00 41.28 98 THR A CA 1
ATOM 773 C C . THR A 1 98 ? -19.138 16.431 9.285 1.00 41.28 98 THR A C 1
ATOM 775 O O . THR A 1 98 ? -19.493 17.602 9.214 1.00 41.28 98 THR A O 1
ATOM 778 N N . GLY A 1 99 ? -17.847 16.087 9.251 1.00 35.47 99 GLY A N 1
ATOM 779 C CA . GLY A 1 99 ? -16.816 17.067 8.894 1.00 35.47 99 GLY A CA 1
ATOM 780 C C . GLY A 1 99 ? -15.380 16.724 9.289 1.00 35.47 99 GLY A C 1
ATOM 781 O O . GLY A 1 99 ? -15.106 16.402 10.435 1.00 35.47 99 GLY A O 1
ATOM 782 N N . GLU A 1 100 ? -14.503 16.886 8.297 1.00 26.92 100 GLU A N 1
ATOM 783 C CA . GLU A 1 100 ? -13.037 17.030 8.315 1.00 26.92 100 GLU A CA 1
ATOM 784 C C . GLU A 1 100 ? -12.121 15.785 8.311 1.00 26.92 100 GLU A C 1
ATOM 786 O O . GLU A 1 100 ? -12.179 14.873 9.133 1.00 26.92 100 GLU A O 1
ATOM 791 N N . LEU A 1 101 ? -11.259 15.781 7.285 1.00 27.86 101 LEU A N 1
ATOM 792 C CA . LEU A 1 101 ? -10.299 14.766 6.857 1.00 27.86 101 LEU A CA 1
ATOM 793 C C . LEU A 1 101 ? -8.896 15.320 7.138 1.00 27.86 101 LEU A C 1
ATOM 795 O O . LEU A 1 101 ? -8.495 16.299 6.515 1.00 27.86 101 LEU A O 1
ATOM 799 N N . HIS A 1 102 ? -8.152 14.680 8.040 1.00 33.06 102 HIS A N 1
ATOM 800 C CA . HIS A 1 102 ? -6.748 14.992 8.305 1.00 33.06 102 HIS A CA 1
ATOM 801 C C . HIS A 1 102 ? -5.861 13.813 7.878 1.00 33.06 102 HIS A C 1
ATOM 803 O O . HIS A 1 102 ? -6.217 12.651 8.061 1.00 33.06 102 HIS A O 1
ATOM 809 N N . GLN A 1 103 ? -4.731 14.131 7.250 1.00 38.41 103 GLN A N 1
ATOM 810 C CA . GLN A 1 103 ? -3.850 13.205 6.532 1.00 38.41 103 GLN A CA 1
ATOM 811 C C . GLN A 1 103 ? -2.753 12.594 7.424 1.00 38.41 103 GLN A C 1
ATOM 813 O O . GLN A 1 103 ? -2.092 13.366 8.124 1.00 38.41 103 GLN A O 1
ATOM 818 N N . PRO A 1 104 ? -2.445 11.279 7.326 1.00 37.38 104 PRO A N 1
ATOM 819 C CA . PRO A 1 104 ? -1.266 10.708 7.973 1.00 37.38 104 PRO A CA 1
ATOM 820 C C . PRO A 1 104 ? -0.193 10.229 6.990 1.00 37.38 104 PRO A C 1
ATOM 822 O O . PRO A 1 104 ? -0.423 9.835 5.847 1.00 37.38 104 PRO A O 1
ATOM 825 N N . ARG A 1 105 ? 1.027 10.287 7.514 1.00 41.78 105 ARG A N 1
ATOM 826 C CA . ARG A 1 105 ? 2.336 10.066 6.910 1.00 41.78 105 ARG A CA 1
ATOM 827 C C . ARG A 1 105 ? 2.866 8.725 7.417 1.00 41.78 105 ARG A C 1
ATOM 829 O O . ARG A 1 105 ? 3.069 8.616 8.619 1.00 41.78 105 ARG A O 1
ATOM 836 N N . SER A 1 106 ? 3.142 7.751 6.543 1.00 36.72 106 SER A N 1
ATOM 837 C CA . SER A 1 106 ? 4.308 6.835 6.626 1.00 36.72 106 SER A CA 1
ATOM 838 C C . SER A 1 106 ? 4.165 5.582 5.744 1.00 36.72 106 SER A C 1
ATOM 840 O O . SER A 1 106 ? 3.425 4.656 6.043 1.00 36.72 106 SER A O 1
ATOM 842 N N . SER A 1 107 ? 4.971 5.503 4.684 1.00 39.31 107 SER A N 1
ATOM 843 C CA . SER A 1 107 ? 5.238 4.254 3.945 1.00 39.31 107 SER A CA 1
ATOM 844 C C . SER A 1 107 ? 6.670 4.223 3.390 1.00 39.31 107 SER A C 1
ATOM 846 O O . SER A 1 107 ? 6.939 3.686 2.323 1.00 39.31 107 SER A O 1
ATOM 848 N N . ILE A 1 108 ? 7.623 4.791 4.144 1.00 39.03 108 ILE A N 1
ATOM 849 C CA . ILE A 1 108 ? 9.053 4.841 3.778 1.00 39.03 108 ILE A CA 1
ATOM 850 C C . ILE A 1 108 ? 9.794 3.542 4.154 1.00 39.03 108 ILE A C 1
ATOM 852 O O . ILE A 1 108 ? 10.844 3.253 3.588 1.00 39.03 108 ILE A O 1
ATOM 856 N N . LEU A 1 109 ? 9.257 2.714 5.058 1.00 37.50 109 LEU A N 1
ATOM 857 C CA . LEU A 1 109 ? 10.023 1.587 5.602 1.00 37.50 109 LEU A CA 1
ATOM 858 C C . LEU A 1 109 ? 10.133 0.371 4.669 1.00 37.50 109 LEU A C 1
ATOM 860 O O . LEU A 1 109 ? 11.183 -0.242 4.684 1.00 37.50 109 LEU A O 1
ATOM 864 N N . GLY A 1 110 ? 9.163 0.085 3.791 1.00 42.12 110 GLY A N 1
ATOM 865 C CA . GLY A 1 110 ? 9.220 -1.097 2.903 1.00 42.12 110 GLY A CA 1
ATOM 866 C C . GLY A 1 110 ? 10.107 -0.964 1.653 1.00 42.12 110 GLY A C 1
ATOM 867 O O . GLY A 1 110 ? 10.217 -1.899 0.860 1.00 42.12 110 GLY A O 1
ATOM 868 N N . TRP A 1 111 ? 10.713 0.206 1.428 1.00 41.25 111 TRP A N 1
ATOM 869 C CA . TRP A 1 111 ? 11.495 0.484 0.216 1.00 41.25 111 TRP A CA 1
ATOM 870 C C . TRP A 1 111 ? 12.915 -0.080 0.289 1.00 41.25 111 TRP A C 1
ATOM 872 O O . TRP A 1 111 ? 13.474 -0.463 -0.738 1.00 41.25 111 TRP A O 1
ATOM 882 N N . LYS A 1 112 ? 13.499 -0.167 1.493 1.00 41.22 112 LYS A N 1
ATOM 883 C CA . LYS A 1 112 ? 14.858 -0.692 1.672 1.00 41.22 112 LYS A CA 1
ATOM 884 C C . LYS A 1 112 ? 14.924 -2.201 1.460 1.00 41.22 112 LYS A C 1
ATOM 886 O O . LYS A 1 112 ? 15.883 -2.662 0.838 1.00 41.22 112 LYS A O 1
ATOM 891 N N . GLU A 1 113 ? 13.931 -2.967 1.912 1.00 40.84 113 GLU A N 1
ATOM 892 C CA . GLU A 1 113 ? 13.928 -4.420 1.716 1.00 40.84 113 GLU A CA 1
ATOM 893 C C . GLU A 1 113 ? 13.680 -4.801 0.249 1.00 40.84 113 GLU A C 1
ATOM 895 O O . GLU A 1 113 ? 14.375 -5.670 -0.280 1.00 40.84 113 GLU A O 1
ATOM 900 N N . CYS A 1 114 ? 12.770 -4.110 -0.450 1.00 44.16 114 CYS A N 1
ATOM 901 C CA . CYS A 1 114 ? 12.506 -4.373 -1.870 1.00 44.16 114 CYS A CA 1
ATOM 902 C C . CYS A 1 114 ? 13.688 -4.004 -2.780 1.00 44.16 114 CYS A C 1
ATOM 904 O O . CYS A 1 114 ? 14.034 -4.796 -3.658 1.00 44.16 114 CYS A O 1
ATOM 906 N N . LEU A 1 115 ? 14.356 -2.860 -2.556 1.00 48.91 115 LEU A N 1
ATOM 907 C CA . LEU A 1 115 ? 15.579 -2.526 -3.301 1.00 48.91 115 LEU A CA 1
ATOM 908 C C . LEU A 1 115 ? 16.706 -3.527 -3.018 1.00 48.91 115 LEU A C 1
ATOM 910 O O . LEU A 1 115 ? 17.396 -3.943 -3.945 1.00 48.91 115 LEU A O 1
ATOM 914 N N . SER A 1 116 ? 16.874 -3.951 -1.761 1.00 46.38 116 SER A N 1
ATOM 915 C CA . SER A 1 116 ? 17.924 -4.911 -1.391 1.00 46.38 116 SER A CA 1
ATOM 916 C C . SER A 1 116 ? 17.693 -6.287 -2.024 1.00 46.38 116 SER A C 1
ATOM 918 O O . SER A 1 116 ? 18.646 -6.920 -2.475 1.00 46.38 116 SER A O 1
ATOM 920 N N . SER A 1 117 ? 16.436 -6.728 -2.140 1.00 45.88 117 SER A N 1
ATOM 921 C CA . SER A 1 117 ? 16.091 -7.981 -2.821 1.00 45.88 117 SER A CA 1
ATOM 922 C C . SER A 1 117 ? 16.315 -7.921 -4.338 1.00 45.88 117 SER A C 1
ATOM 924 O O . SER A 1 117 ? 16.645 -8.941 -4.939 1.00 45.88 117 SER A O 1
ATOM 926 N N . TRP A 1 118 ? 16.158 -6.752 -4.967 1.00 42.72 118 TRP A N 1
ATOM 927 C CA . TRP A 1 118 ? 16.361 -6.575 -6.411 1.00 42.72 118 TRP A CA 1
ATOM 928 C C . TRP A 1 118 ? 17.846 -6.415 -6.785 1.00 42.72 118 TRP A C 1
ATOM 930 O O . TRP A 1 118 ? 18.318 -7.007 -7.756 1.00 42.72 118 TRP A O 1
ATOM 940 N N . VAL A 1 119 ? 18.623 -5.698 -5.964 1.00 49.91 119 VAL A N 1
ATOM 941 C CA . VAL A 1 119 ? 20.088 -5.600 -6.120 1.00 49.91 119 VAL A CA 1
ATOM 942 C C . VAL A 1 119 ? 20.764 -6.947 -5.827 1.00 49.91 119 VAL A C 1
ATOM 944 O O . VAL A 1 119 ? 21.666 -7.353 -6.556 1.00 49.91 119 VAL A O 1
ATOM 947 N N . GLY A 1 120 ? 20.292 -7.695 -4.823 1.00 44.97 120 GLY A N 1
ATOM 948 C CA . GLY A 1 120 ? 20.812 -9.032 -4.512 1.00 44.97 120 GLY A CA 1
ATOM 949 C C . GLY A 1 120 ? 20.576 -10.068 -5.619 1.00 44.97 120 GLY A C 1
ATOM 950 O O . GLY A 1 120 ? 21.415 -10.939 -5.827 1.00 44.97 120 GLY A O 1
ATOM 951 N N . ALA A 1 121 ? 19.477 -9.950 -6.372 1.00 47.09 121 ALA A N 1
ATOM 952 C CA . ALA A 1 121 ? 19.152 -10.861 -7.472 1.00 47.09 121 ALA A CA 1
ATOM 953 C C . ALA A 1 121 ? 19.970 -10.609 -8.755 1.00 47.09 121 ALA A C 1
ATOM 955 O O . ALA A 1 121 ? 20.085 -11.506 -9.583 1.00 47.09 121 ALA A O 1
ATOM 956 N N . THR A 1 122 ? 20.553 -9.417 -8.924 1.00 46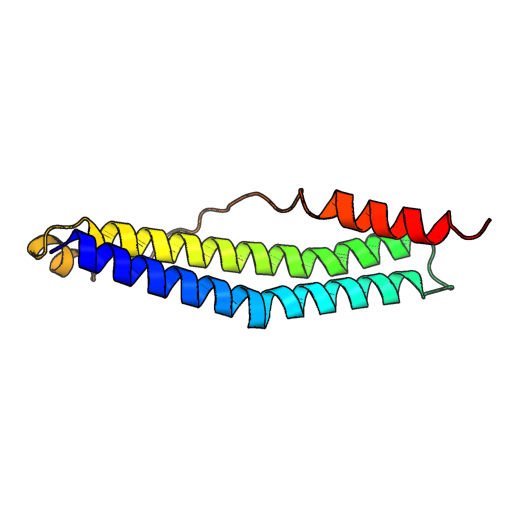.91 122 THR A N 1
ATOM 957 C CA . THR A 1 122 ? 21.345 -9.050 -10.116 1.00 46.91 122 THR A CA 1
ATOM 958 C C . THR A 1 122 ? 22.855 -9.214 -9.920 1.00 46.91 122 THR A C 1
ATOM 960 O O . THR A 1 122 ? 23.569 -9.442 -10.891 1.00 46.91 122 THR A O 1
ATOM 963 N N . TRP A 1 123 ? 23.349 -9.171 -8.678 1.00 42.31 123 TRP A N 1
ATOM 964 C CA . TRP A 1 123 ? 24.772 -9.359 -8.347 1.00 42.31 123 TRP A CA 1
ATOM 965 C C . TRP A 1 123 ? 25.162 -10.796 -7.951 1.00 42.31 123 TRP A C 1
ATOM 967 O O . TRP A 1 123 ? 26.341 -11.070 -7.754 1.00 42.31 123 TRP A O 1
ATOM 977 N N . GLY A 1 124 ? 24.205 -11.724 -7.843 1.00 40.75 124 GLY A N 1
ATOM 978 C CA . GLY A 1 124 ? 24.455 -13.132 -7.497 1.00 40.75 124 GLY A CA 1
ATOM 979 C C . GLY A 1 124 ? 24.770 -14.056 -8.682 1.00 40.75 124 GLY A C 1
ATOM 980 O O . GLY A 1 124 ? 24.740 -15.275 -8.524 1.00 40.75 124 GLY A O 1
ATOM 981 N N . THR A 1 125 ? 24.999 -13.518 -9.883 1.00 47.47 125 THR A N 1
ATOM 982 C CA . THR A 1 125 ? 25.293 -14.309 -11.097 1.00 47.47 125 THR A CA 1
ATOM 983 C C . THR A 1 125 ? 26.371 -13.644 -11.961 1.00 47.47 1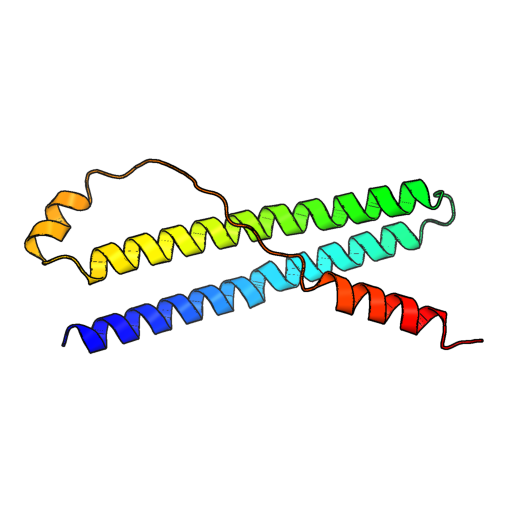25 THR A C 1
ATOM 985 O O . THR A 1 125 ? 26.234 -13.541 -13.179 1.00 47.47 125 THR A O 1
ATOM 988 N N . ILE A 1 126 ? 27.442 -13.176 -11.313 1.00 42.41 126 ILE A N 1
ATOM 989 C CA . ILE A 1 126 ? 28.754 -12.910 -11.923 1.00 42.41 126 ILE A CA 1
ATOM 990 C C . ILE A 1 126 ? 29.795 -13.698 -11.133 1.00 42.41 126 ILE A C 1
ATOM 992 O O . ILE A 1 126 ? 29.722 -13.653 -9.884 1.00 42.41 126 ILE A O 1
#

Radius of gyration: 21.25 Å; chains: 1; bounding box: 56×31×59 Å

Sequence (126 aa):
MVELQQLQVQEVVDSVVKSLERENIRKMQGLTFRCSTSCCEDSQASMQQVHQCIERCHALLAQAQALVTSELEKFQDRLARFSSLPTPILFSRLHSDTGELHQPRSSILGWKECLSSWVGATWGTI

pLDDT: mean 70.23, std 19.96, range [26.92, 94.81]

InterPro domains:
  IPR008560 Protein of unkn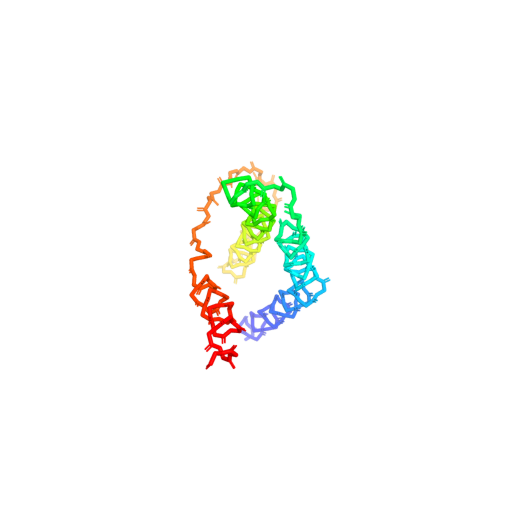own function DUF842, eukaryotic [PF05811] (6-81)
  IPR008560 Protein of unknown function DUF842, eukaryotic [PTHR21096] (1-81)

Foldseek 3Di:
DLVVVVVVVVVVLVVVVVCCCVPPLVVLVVQLVVQLVVLVPPPPDDPVSSVVSSVVSVVVSVVVVFVVVQVSVVVVVVVVVLSPDDPVVNVVPVPDDDDDGDTDDDDPPVPVVVVVVVVCVVPPPD